Protein AF-E0DEY7-F1 (afdb_monomer)

Foldseek 3Di:
DDDWLLVCLQPQKVVHHDQCPDPPPPVCSLLVRLVRCLVVLIDDDPVNLLLSLLVLLADPCLVPPDPVDPSRVSSSVSSCSSCCRPVHHDSVVSYPPDRDTDDDD

Sequence (105 aa):
MAKDLFHRVADEARPPAVLGRYPGIADYFVEVLLNDLVESGAWLDLELKRPFLALWVNEEDFDNPDLDDPIEILTNSDAHKFAAMDPVVDLESLRGMKVKLVYDD

Radius of gyration: 13.11 Å; Cα contacts (8 Å, |Δi|>4): 125; chains: 1; bounding box: 27×33×30 Å

Solvent-accessible surface area (backbone atoms only — not comparable to full-atom values): 6293 Å² total; per-residue (Å²): 132,86,71,33,67,63,59,45,49,19,66,65,21,46,64,61,52,59,70,50,78,54,84,91,46,79,93,48,30,66,54,53,38,49,46,48,36,47,78,64,65,33,32,44,58,66,86,53,46,51,54,59,52,24,61,52,62,64,41,90,43,60,92,62,57,56,87,88,39,70,65,51,49,49,44,53,54,37,51,54,50,47,28,67,37,64,70,69,48,68,66,78,80,33,59,87,54,84,69,84,84,58,79,88,131

Organism: NCBI:txid553207

Nearest PDB structures (foldseek):
  2khm-assembly1_B  TM=3.665E-01  e=7.169E+00  Araneus diadematus

pLDDT: mean 92.59, std 10.15, range [50.5, 98.81]

Secondary structure (DSSP, 8-state):
-PPPHHHHHHHHSBS---TT-STT-GGGHHHHHHHHHHHTT-B--HHHHHHHHHHHHTSTTTTS--TT-HHHHHHHHHHHHHHHSSSP--SGGGTT---------

Structure (mmCIF, N/CA/C/O backbone):
data_AF-E0DEY7-F1
#
_entry.id   AF-E0DEY7-F1
#
loop_
_atom_site.group_PDB
_atom_site.id
_atom_site.type_symbol
_atom_site.label_atom_id
_atom_site.label_alt_id
_atom_site.label_comp_id
_atom_site.label_asym_id
_atom_site.label_entity_id
_atom_site.label_seq_id
_atom_site.pdbx_PDB_ins_code
_atom_site.Cartn_x
_atom_site.Cartn_y
_atom_site.Cartn_z
_atom_site.occupancy
_atom_site.B_iso_or_equiv
_atom_site.auth_seq_id
_atom_site.auth_comp_id
_atom_site.auth_asym_id
_atom_site.auth_atom_id
_atom_site.pdbx_PDB_model_num
ATOM 1 N N . MET A 1 1 ? -7.057 21.380 4.356 1.00 50.50 1 MET A N 1
ATOM 2 C CA . MET A 1 1 ? -6.557 20.814 3.093 1.00 50.50 1 MET A CA 1
ATOM 3 C C . MET A 1 1 ? -6.622 19.311 3.269 1.00 50.50 1 MET A C 1
ATOM 5 O O . MET A 1 1 ? -6.018 18.818 4.216 1.00 50.50 1 MET A O 1
ATOM 9 N N . ALA A 1 2 ? -7.502 18.627 2.541 1.00 60.09 2 ALA A N 1
ATOM 10 C CA . ALA A 1 2 ? -7.557 17.172 2.619 1.00 60.09 2 ALA A CA 1
ATOM 11 C C . ALA A 1 2 ? -6.337 16.657 1.852 1.00 60.09 2 ALA A C 1
ATOM 13 O O . ALA A 1 2 ? -6.218 16.962 0.675 1.00 60.09 2 ALA A O 1
ATOM 14 N N . LYS A 1 3 ? -5.411 15.975 2.529 1.00 67.62 3 LYS A N 1
ATOM 15 C CA . LYS A 1 3 ? -4.276 15.334 1.858 1.00 67.62 3 LYS A CA 1
ATOM 16 C C . LYS A 1 3 ? -4.803 14.217 0.960 1.00 67.62 3 LYS A C 1
ATOM 18 O O . LYS A 1 3 ? -5.731 13.509 1.365 1.00 67.62 3 LYS A O 1
ATOM 23 N N . ASP A 1 4 ? -4.209 14.064 -0.218 1.00 87.38 4 ASP A N 1
ATOM 24 C CA . ASP A 1 4 ? -4.468 12.906 -1.066 1.00 87.38 4 ASP A CA 1
ATOM 25 C C . ASP A 1 4 ? -4.027 11.599 -0.382 1.00 87.38 4 ASP A C 1
ATOM 27 O O . ASP A 1 4 ? -3.409 11.596 0.691 1.00 87.38 4 ASP A O 1
ATOM 31 N N . LEU A 1 5 ? -4.388 10.467 -0.986 1.00 93.44 5 LEU A N 1
ATOM 32 C CA . LEU A 1 5 ? -4.070 9.147 -0.447 1.00 93.44 5 LEU A CA 1
ATOM 33 C C . LEU A 1 5 ? -2.564 8.976 -0.198 1.00 93.44 5 LEU A C 1
ATOM 35 O O . LEU A 1 5 ? -2.181 8.462 0.849 1.00 93.44 5 LEU A O 1
ATOM 39 N N . PHE A 1 6 ? -1.715 9.416 -1.124 1.00 94.12 6 PHE A N 1
ATOM 40 C CA . PHE A 1 6 ? -0.277 9.160 -1.086 1.00 94.12 6 PHE A CA 1
ATOM 41 C C . PHE A 1 6 ? 0.425 9.960 0.004 1.00 94.12 6 PHE A C 1
ATOM 43 O O . PHE A 1 6 ? 1.244 9.413 0.742 1.00 94.12 6 PHE A O 1
ATOM 50 N N . HIS A 1 7 ? 0.050 11.227 0.171 1.00 94.19 7 HIS A N 1
ATOM 51 C CA . HIS A 1 7 ? 0.534 12.052 1.271 1.00 94.19 7 HIS A CA 1
ATOM 52 C C . HIS A 1 7 ? 0.130 11.458 2.623 1.00 94.19 7 HIS A C 1
ATOM 54 O O . HIS A 1 7 ? 0.954 11.382 3.531 1.00 94.19 7 HIS A O 1
ATOM 60 N N . ARG A 1 8 ? -1.116 10.981 2.758 1.00 95.88 8 ARG A N 1
ATOM 61 C CA . ARG A 1 8 ? -1.562 10.310 3.989 1.00 95.88 8 ARG A CA 1
ATOM 62 C C . ARG A 1 8 ? -0.789 9.024 4.253 1.00 95.88 8 ARG A C 1
ATOM 64 O O . ARG A 1 8 ? -0.347 8.815 5.375 1.00 95.88 8 ARG A O 1
ATOM 71 N N . VAL A 1 9 ? -0.593 8.185 3.237 1.00 97.31 9 VAL A N 1
ATOM 72 C CA . VAL A 1 9 ? 0.189 6.946 3.355 1.00 97.31 9 VAL A CA 1
ATOM 73 C C . VAL A 1 9 ? 1.612 7.245 3.832 1.00 97.31 9 VAL A C 1
ATOM 75 O O . VAL A 1 9 ? 2.067 6.622 4.787 1.00 97.31 9 VAL A O 1
ATOM 78 N N . ALA A 1 10 ? 2.290 8.220 3.223 1.00 97.06 10 ALA A N 1
ATOM 79 C CA . ALA A 1 10 ? 3.653 8.590 3.595 1.00 97.06 10 ALA A CA 1
ATOM 80 C C . ALA A 1 10 ? 3.747 9.141 5.030 1.00 97.06 10 ALA A C 1
ATOM 82 O O . ALA A 1 10 ? 4.617 8.723 5.796 1.00 97.06 10 ALA A O 1
ATOM 83 N N . ASP A 1 11 ? 2.832 10.037 5.409 1.00 97.12 11 ASP A N 1
ATOM 84 C CA . ASP A 1 11 ? 2.864 10.722 6.705 1.00 97.12 11 ASP A CA 1
ATOM 85 C C . ASP A 1 11 ? 2.386 9.853 7.878 1.00 97.12 11 ASP A C 1
ATOM 87 O O . ASP A 1 11 ? 2.868 10.007 9.002 1.00 97.12 11 ASP A O 1
ATOM 91 N N . GLU A 1 12 ? 1.396 8.985 7.649 1.00 97.75 12 GLU A N 1
ATOM 92 C CA . GLU A 1 12 ? 0.747 8.195 8.703 1.00 97.75 12 GLU A CA 1
ATOM 93 C C . GLU A 1 12 ? 1.402 6.819 8.915 1.00 97.75 12 GLU A C 1
ATOM 95 O O . GLU A 1 12 ? 1.167 6.183 9.950 1.00 97.75 12 GLU A O 1
ATOM 100 N N . ALA A 1 13 ? 2.254 6.377 7.982 1.00 98.19 13 ALA A N 1
ATOM 101 C CA . ALA A 1 13 ? 3.087 5.191 8.142 1.00 98.19 13 ALA A CA 1
ATOM 102 C C . ALA A 1 13 ? 4.024 5.299 9.356 1.00 98.19 13 ALA A C 1
ATOM 104 O O . ALA A 1 13 ? 4.420 6.383 9.798 1.00 98.19 13 ALA A O 1
ATOM 105 N N . ARG A 1 14 ? 4.380 4.149 9.934 1.00 97.94 14 ARG A N 1
ATOM 106 C CA . ARG A 1 14 ? 5.262 4.066 11.106 1.00 97.94 14 ARG A CA 1
ATOM 107 C C . ARG A 1 14 ? 6.363 3.023 10.883 1.00 97.94 14 ARG A C 1
ATOM 109 O O . ARG A 1 14 ? 6.066 1.840 11.034 1.00 97.94 14 ARG A O 1
ATOM 116 N N . PRO A 1 15 ? 7.616 3.438 10.607 1.00 97.75 15 PRO A N 1
ATOM 117 C CA . PRO A 1 15 ? 8.069 4.832 10.492 1.00 97.75 15 PRO A CA 1
ATOM 118 C C . PRO A 1 15 ? 7.472 5.563 9.268 1.00 97.75 15 PRO A C 1
ATOM 120 O O . PRO A 1 15 ? 7.074 4.896 8.314 1.00 97.75 15 PRO A O 1
ATOM 123 N N . PRO A 1 16 ? 7.407 6.911 9.284 1.00 97.12 16 PRO A N 1
ATOM 124 C CA . PRO A 1 16 ? 6.959 7.684 8.126 1.00 97.12 16 PRO A CA 1
ATOM 125 C C . PRO A 1 16 ? 7.892 7.508 6.926 1.00 97.12 16 PRO A C 1
ATOM 127 O O . PRO A 1 16 ? 9.109 7.376 7.095 1.00 97.12 16 PRO A O 1
ATOM 130 N N . ALA A 1 17 ? 7.324 7.571 5.726 1.00 96.38 17 ALA A N 1
ATOM 131 C CA . ALA A 1 17 ? 8.048 7.517 4.459 1.00 96.38 17 ALA A CA 1
ATOM 132 C C . ALA A 1 17 ? 8.074 8.896 3.776 1.00 96.38 17 ALA A C 1
ATOM 134 O O . ALA A 1 17 ? 7.394 9.832 4.194 1.00 96.38 17 ALA A O 1
ATOM 135 N N . VAL A 1 18 ? 8.877 9.037 2.718 1.00 93.75 18 VAL A N 1
ATOM 136 C CA . VAL A 1 18 ? 8.990 10.290 1.957 1.00 93.75 18 VAL A CA 1
ATOM 137 C C . VAL A 1 18 ? 8.362 10.105 0.583 1.00 93.75 18 VAL A C 1
ATOM 139 O O . VAL A 1 18 ? 8.929 9.438 -0.283 1.00 93.75 18 VAL A O 1
ATOM 142 N N . LEU A 1 19 ? 7.211 10.740 0.363 1.00 92.94 19 LEU A N 1
ATOM 143 C CA . LEU A 1 19 ? 6.604 10.812 -0.962 1.00 92.94 19 LEU A CA 1
ATOM 144 C C . LEU A 1 19 ? 7.523 11.588 -1.918 1.00 92.94 19 LEU A C 1
ATOM 146 O O . LEU A 1 19 ? 7.972 12.687 -1.594 1.00 92.94 19 LEU A O 1
ATOM 150 N N . GLY A 1 20 ? 7.809 11.021 -3.092 1.00 89.88 20 GLY A N 1
ATOM 151 C CA . GLY A 1 20 ? 8.656 11.680 -4.090 1.00 89.88 20 GLY A CA 1
ATOM 152 C C . GLY A 1 20 ? 10.122 11.827 -3.664 1.00 89.88 20 GLY A C 1
ATOM 153 O O . GLY A 1 20 ? 10.774 12.800 -4.042 1.00 89.88 20 GLY A O 1
ATOM 154 N N . ARG A 1 21 ? 10.656 10.869 -2.885 1.00 88.62 21 ARG A N 1
ATOM 155 C CA . ARG A 1 21 ? 12.052 10.861 -2.397 1.00 88.62 21 ARG A CA 1
ATOM 156 C C . ARG A 1 21 ? 13.094 11.159 -3.484 1.00 88.62 21 ARG A C 1
ATOM 158 O O . ARG A 1 21 ? 14.124 11.764 -3.186 1.00 88.62 21 ARG A O 1
ATOM 165 N N . TYR A 1 22 ? 12.842 10.738 -4.723 1.00 86.56 22 TYR A N 1
ATOM 166 C CA . TYR A 1 22 ? 13.710 10.998 -5.869 1.00 86.56 22 TYR A CA 1
ATOM 167 C C . TYR A 1 22 ? 13.127 12.096 -6.773 1.00 86.56 22 TYR A C 1
ATOM 169 O O . TYR A 1 22 ? 12.215 11.825 -7.558 1.00 86.56 22 TYR A O 1
ATOM 177 N N . PRO A 1 23 ? 13.646 13.337 -6.706 1.00 79.00 23 PRO A N 1
ATOM 178 C CA . PRO A 1 23 ? 13.166 14.418 -7.558 1.00 79.00 23 PRO A CA 1
ATOM 179 C C . PRO A 1 23 ? 13.453 14.115 -9.037 1.00 79.00 23 PRO A C 1
ATOM 181 O O . PRO A 1 23 ? 14.561 13.717 -9.391 1.00 79.00 23 PRO A O 1
ATOM 184 N N . GLY A 1 24 ? 12.455 14.328 -9.901 1.00 78.56 24 GLY A N 1
ATOM 185 C CA . GLY A 1 24 ? 12.544 14.069 -11.345 1.00 78.56 24 GLY A CA 1
ATOM 186 C C . GLY A 1 24 ? 12.062 12.684 -11.793 1.00 78.56 24 GLY A C 1
ATOM 187 O O . GLY A 1 24 ? 12.066 12.425 -12.992 1.00 78.56 24 GLY A O 1
ATOM 188 N N . ILE A 1 25 ? 11.616 11.827 -10.866 1.00 81.19 25 ILE A N 1
ATOM 189 C CA . ILE A 1 25 ? 11.018 10.512 -11.156 1.00 81.19 25 ILE A CA 1
ATOM 190 C C . ILE A 1 25 ? 9.533 10.545 -10.767 1.00 81.19 25 ILE A C 1
ATOM 192 O O . ILE A 1 25 ? 9.105 9.930 -9.794 1.00 81.19 25 ILE A O 1
ATOM 196 N N . ALA A 1 26 ? 8.755 11.348 -11.496 1.00 78.94 26 ALA A N 1
ATOM 197 C CA . ALA A 1 26 ? 7.329 11.535 -11.221 1.00 78.94 26 ALA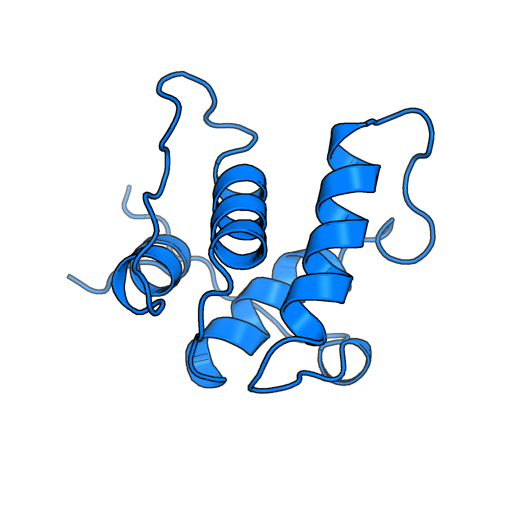 A CA 1
ATOM 198 C C . ALA A 1 26 ? 6.473 10.331 -11.644 1.00 78.94 26 ALA A C 1
ATOM 200 O O . ALA A 1 26 ? 5.384 10.156 -11.120 1.00 78.94 26 ALA A O 1
ATOM 201 N N . ASP A 1 27 ? 6.962 9.488 -12.548 1.00 85.38 27 ASP A N 1
ATOM 202 C CA . ASP A 1 27 ? 6.167 8.359 -13.038 1.00 85.38 27 ASP A CA 1
ATOM 203 C C . ASP A 1 27 ? 6.200 7.153 -12.083 1.00 85.38 27 ASP A C 1
ATOM 205 O O . ASP A 1 27 ? 5.340 6.293 -12.192 1.00 85.38 27 ASP A O 1
ATOM 209 N N . TYR A 1 28 ? 7.145 7.114 -11.125 1.00 87.50 28 TYR A N 1
ATOM 210 C CA . TYR A 1 28 ? 7.353 5.963 -10.226 1.00 87.50 28 TYR A CA 1
ATOM 211 C C . TYR A 1 28 ? 7.309 6.306 -8.727 1.00 87.50 28 TYR A C 1
ATOM 213 O O . TYR A 1 28 ? 7.865 5.594 -7.884 1.00 87.50 28 TYR A O 1
ATOM 221 N N . PHE A 1 29 ? 6.745 7.459 -8.349 1.00 91.56 29 PHE A N 1
ATOM 222 C CA . PHE A 1 29 ? 6.799 7.886 -6.945 1.00 91.56 29 PHE A CA 1
ATOM 223 C C . PHE A 1 29 ? 5.967 6.984 -6.019 1.00 91.56 29 PHE A C 1
ATOM 225 O O . PHE A 1 29 ? 6.256 6.937 -4.821 1.00 91.56 29 PHE A O 1
ATOM 232 N N . VAL A 1 30 ? 4.945 6.298 -6.543 1.00 94.31 30 VAL A N 1
ATOM 233 C CA . VAL A 1 30 ? 4.058 5.421 -5.762 1.00 94.31 30 VAL A CA 1
ATOM 234 C C . VAL A 1 30 ? 4.756 4.090 -5.475 1.00 94.31 30 VAL A C 1
ATOM 236 O O . VAL A 1 30 ? 4.720 3.603 -4.348 1.00 94.31 30 VAL A O 1
ATOM 239 N N . GLU A 1 31 ? 5.461 3.552 -6.463 1.00 95.12 31 GLU A N 1
ATOM 240 C CA . GLU A 1 31 ? 6.277 2.339 -6.407 1.00 95.12 31 GLU A CA 1
ATOM 241 C C . GLU A 1 31 ? 7.442 2.539 -5.436 1.00 95.12 31 GLU A C 1
ATOM 243 O O . GLU A 1 31 ? 7.684 1.713 -4.558 1.00 95.12 31 GLU A O 1
ATOM 248 N N . VAL A 1 32 ? 8.116 3.693 -5.517 1.00 95.38 32 VAL A N 1
ATOM 249 C CA . VAL A 1 32 ? 9.168 4.068 -4.559 1.00 95.38 32 VAL A CA 1
ATOM 250 C C . VAL A 1 32 ? 8.606 4.184 -3.141 1.00 95.38 32 VAL A C 1
ATOM 252 O O . VAL A 1 32 ? 9.245 3.721 -2.196 1.00 95.38 32 VAL A O 1
ATOM 255 N N . LEU A 1 33 ? 7.418 4.776 -2.976 1.00 96.81 33 LEU A N 1
ATOM 256 C CA . LEU A 1 33 ? 6.757 4.854 -1.673 1.00 96.81 33 LEU A CA 1
ATOM 257 C C . LEU A 1 33 ? 6.451 3.455 -1.121 1.00 96.81 33 LEU A C 1
ATOM 259 O O . LEU A 1 33 ? 6.750 3.192 0.040 1.00 96.81 33 LEU A O 1
ATOM 263 N N . LEU A 1 34 ? 5.890 2.556 -1.933 1.00 98.19 34 LEU A N 1
ATOM 264 C CA . LEU A 1 34 ? 5.606 1.176 -1.535 1.00 98.19 34 LEU A CA 1
ATOM 265 C C . LEU A 1 34 ? 6.880 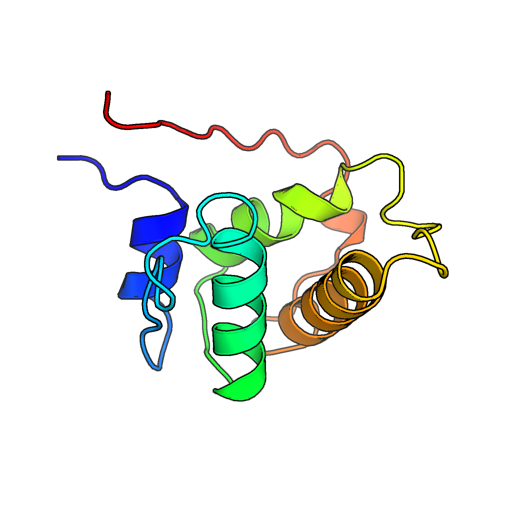0.437 -1.106 1.00 98.19 34 LEU A C 1
ATOM 267 O O . LEU A 1 34 ? 6.905 -0.143 -0.019 1.00 98.19 34 LEU A O 1
ATOM 271 N N . ASN A 1 35 ? 7.940 0.512 -1.912 1.00 97.62 35 ASN A N 1
ATOM 272 C CA . ASN A 1 35 ? 9.233 -0.084 -1.584 1.00 97.62 35 ASN A CA 1
ATOM 273 C C . ASN A 1 35 ? 9.767 0.455 -0.245 1.00 97.62 35 ASN A C 1
ATOM 275 O O . ASN A 1 35 ? 10.213 -0.312 0.603 1.00 97.62 35 ASN A O 1
ATOM 279 N N . ASP A 1 36 ? 9.683 1.766 -0.004 1.00 97.56 36 ASP A N 1
ATOM 280 C CA . ASP A 1 36 ? 10.139 2.369 1.254 1.00 97.56 36 ASP A CA 1
ATOM 281 C C . ASP A 1 36 ? 9.345 1.878 2.473 1.00 97.56 36 ASP A C 1
ATOM 283 O O . ASP A 1 36 ? 9.922 1.664 3.546 1.00 97.56 36 ASP A O 1
ATOM 287 N N . LEU A 1 37 ? 8.037 1.658 2.323 1.00 98.50 37 LEU A N 1
ATOM 288 C CA . LEU A 1 37 ? 7.203 1.076 3.377 1.00 98.50 37 LEU A CA 1
ATOM 289 C C . LEU A 1 37 ? 7.605 -0.373 3.677 1.00 98.50 37 LEU A C 1
ATOM 291 O O . LEU A 1 37 ? 7.678 -0.754 4.845 1.00 98.50 37 LEU A O 1
ATOM 295 N N . VAL A 1 38 ? 7.904 -1.167 2.647 1.00 98.62 38 VAL A N 1
ATOM 296 C CA . VAL A 1 38 ? 8.363 -2.555 2.798 1.00 98.62 38 VAL A CA 1
ATOM 297 C C . VAL A 1 38 ? 9.739 -2.612 3.460 1.00 98.62 38 VAL A C 1
ATOM 299 O O . VAL A 1 38 ? 9.896 -3.271 4.488 1.00 98.62 38 VAL A O 1
ATOM 302 N N . GLU A 1 39 ? 10.720 -1.890 2.921 1.00 98.19 39 GLU A N 1
ATOM 303 C CA . GLU A 1 39 ? 12.112 -1.913 3.392 1.00 98.19 39 GLU A CA 1
ATOM 304 C C . GLU A 1 39 ? 12.254 -1.401 4.831 1.00 98.19 39 GLU A C 1
ATOM 306 O O . GLU A 1 39 ? 13.084 -1.886 5.601 1.00 98.19 39 GLU A O 1
ATOM 311 N N . SER A 1 40 ? 11.421 -0.438 5.230 1.00 97.69 40 SER A N 1
ATOM 312 C CA . SER A 1 40 ? 11.417 0.085 6.600 1.00 97.69 40 SER A CA 1
ATOM 313 C C . SER A 1 40 ? 10.609 -0.757 7.589 1.00 97.69 40 SER A C 1
ATOM 315 O O . SER A 1 40 ? 10.639 -0.476 8.791 1.00 97.69 40 SER A O 1
ATOM 317 N N . GLY A 1 41 ? 9.888 -1.780 7.120 1.00 98.12 41 GLY A N 1
ATOM 318 C CA . GLY A 1 41 ? 8.977 -2.546 7.962 1.00 98.12 41 GLY A CA 1
ATOM 319 C C . GLY A 1 41 ? 7.798 -1.707 8.469 1.00 98.12 41 GLY A C 1
ATOM 320 O O . GLY A 1 41 ? 7.335 -1.924 9.590 1.00 98.12 41 GLY A O 1
ATOM 321 N N . ALA A 1 42 ? 7.347 -0.719 7.688 1.00 98.31 42 ALA A N 1
ATOM 322 C CA . ALA A 1 42 ? 6.360 0.251 8.127 1.00 98.31 42 ALA A CA 1
ATOM 323 C C . ALA A 1 42 ? 4.998 -0.378 8.435 1.00 98.31 42 ALA A C 1
ATOM 325 O O . ALA A 1 42 ? 4.417 -1.123 7.646 1.00 98.31 42 ALA A O 1
ATOM 326 N N . TRP A 1 43 ? 4.446 0.002 9.582 1.00 98.62 43 TRP A N 1
ATOM 327 C CA . TRP A 1 43 ? 3.057 -0.250 9.929 1.00 98.62 43 TRP A CA 1
ATOM 328 C C . TRP A 1 43 ? 2.167 0.860 9.360 1.00 98.62 43 TRP A C 1
ATOM 330 O O . TRP A 1 43 ? 2.503 2.042 9.468 1.00 98.62 43 TRP A O 1
ATOM 340 N N . LEU A 1 44 ? 1.009 0.492 8.807 1.00 98.56 44 LEU A N 1
ATOM 341 C CA . LEU A 1 44 ? 0.012 1.428 8.286 1.00 98.56 44 LEU A CA 1
ATOM 342 C C . LEU A 1 44 ? -1.398 0.933 8.616 1.00 98.56 44 LEU A C 1
ATOM 344 O O . LEU A 1 44 ? -1.693 -0.254 8.459 1.00 98.56 44 LEU A O 1
ATOM 348 N N . ASP A 1 45 ? -2.271 1.842 9.047 1.00 98.38 45 ASP A N 1
ATOM 349 C CA . ASP A 1 45 ? -3.653 1.501 9.383 1.00 98.38 45 ASP A CA 1
ATOM 350 C C . ASP A 1 45 ? -4.408 0.933 8.168 1.00 98.38 45 ASP A C 1
ATOM 352 O O . ASP A 1 45 ? -4.180 1.338 7.025 1.00 98.38 45 ASP A O 1
ATOM 356 N N . LEU A 1 46 ? -5.337 0.004 8.414 1.00 98.12 46 LEU A N 1
ATOM 357 C CA . LEU A 1 46 ? -6.142 -0.629 7.369 1.00 98.12 46 LEU A CA 1
ATOM 358 C C . LEU A 1 46 ? -6.952 0.375 6.539 1.00 98.12 46 LEU A C 1
ATOM 360 O O . LEU A 1 46 ? -7.182 0.097 5.360 1.00 98.12 46 LEU A O 1
ATOM 364 N N . GLU A 1 47 ? -7.360 1.513 7.116 1.00 96.50 47 GLU A N 1
ATOM 365 C CA . GLU A 1 47 ? -8.050 2.594 6.395 1.00 96.50 47 GLU A CA 1
ATOM 366 C C . GLU A 1 47 ? -7.240 3.068 5.183 1.00 96.50 47 GLU A C 1
ATOM 368 O O . GLU A 1 47 ? -7.817 3.339 4.134 1.00 96.50 47 GLU A O 1
ATOM 373 N N . LEU A 1 48 ? -5.913 3.128 5.311 1.00 97.56 48 LEU A N 1
ATOM 374 C CA . LEU A 1 48 ? -5.004 3.598 4.265 1.00 97.56 48 LEU A CA 1
ATOM 375 C C . LEU A 1 48 ? -4.363 2.450 3.493 1.00 97.56 48 LEU A C 1
ATOM 377 O O . LEU A 1 48 ? -4.234 2.514 2.273 1.00 97.56 48 LEU A O 1
ATOM 381 N N . LYS A 1 49 ? -4.008 1.368 4.187 1.00 98.50 49 LYS A N 1
ATOM 382 C CA . LYS A 1 49 ? -3.321 0.223 3.593 1.00 98.50 49 LYS A CA 1
ATOM 383 C C . LYS A 1 49 ? -4.162 -0.479 2.530 1.00 98.50 49 LYS A C 1
ATOM 385 O O . LYS A 1 49 ? -3.639 -0.837 1.480 1.00 98.50 49 LYS A O 1
ATOM 390 N N . ARG A 1 50 ? -5.467 -0.647 2.775 1.00 98.38 50 ARG A N 1
ATOM 391 C CA . ARG A 1 50 ? -6.388 -1.279 1.817 1.00 98.38 50 ARG A CA 1
ATOM 392 C C . ARG A 1 50 ? -6.520 -0.485 0.510 1.00 98.38 50 ARG A C 1
ATOM 394 O O . ARG A 1 50 ? -6.250 -1.076 -0.530 1.00 98.38 50 ARG A O 1
ATOM 401 N N . PRO A 1 51 ? -6.904 0.809 0.513 1.00 97.44 51 PRO A N 1
ATOM 402 C CA . PRO A 1 51 ? -7.000 1.568 -0.730 1.00 97.44 51 PRO A CA 1
ATOM 403 C C . PRO A 1 51 ? -5.644 1.772 -1.410 1.00 97.44 51 PRO A C 1
ATOM 405 O O . PRO A 1 51 ? -5.617 1.865 -2.628 1.00 97.44 51 PRO A O 1
ATOM 408 N N . PHE A 1 52 ? -4.534 1.805 -0.666 1.00 97.69 52 PHE A N 1
ATOM 409 C CA . PHE A 1 52 ? -3.200 1.874 -1.261 1.00 97.69 52 PHE A CA 1
ATOM 410 C C . PHE A 1 52 ? -2.850 0.595 -2.037 1.00 97.69 52 PHE A C 1
ATOM 412 O O . PHE A 1 52 ? -2.517 0.672 -3.211 1.00 97.69 52 PHE A O 1
ATOM 419 N N . LEU A 1 53 ? -3.019 -0.590 -1.436 1.00 98.38 53 LEU A N 1
ATOM 420 C CA . LEU A 1 53 ? -2.793 -1.873 -2.123 1.00 98.38 53 LEU A CA 1
ATOM 421 C C . LEU A 1 53 ? -3.772 -2.114 -3.283 1.00 98.38 53 LEU A C 1
ATOM 423 O O . LEU A 1 53 ? -3.416 -2.740 -4.278 1.00 98.38 53 LEU A O 1
ATOM 427 N N . ALA A 1 54 ? -5.002 -1.607 -3.171 1.00 97.88 54 ALA A N 1
ATOM 428 C CA . ALA A 1 54 ? -6.023 -1.748 -4.204 1.00 97.88 54 ALA A CA 1
ATOM 429 C C . ALA A 1 54 ? -5.678 -1.037 -5.524 1.00 97.88 54 ALA A C 1
ATOM 431 O O . ALA A 1 54 ? -6.351 -1.312 -6.517 1.00 97.88 54 ALA A O 1
ATOM 432 N N . LEU A 1 55 ? -4.671 -0.153 -5.538 1.00 95.56 55 LEU A N 1
ATOM 433 C CA . LEU A 1 55 ? -4.163 0.463 -6.764 1.00 95.56 55 LEU A CA 1
ATOM 434 C C . LEU A 1 55 ? -3.665 -0.608 -7.732 1.00 95.56 55 LEU A C 1
ATOM 436 O O . LEU A 1 55 ? -4.174 -0.674 -8.841 1.00 95.56 55 LEU A O 1
ATOM 440 N N . TRP A 1 56 ? -2.799 -1.505 -7.259 1.00 95.50 56 TRP A N 1
ATOM 441 C CA . TRP A 1 56 ? -2.214 -2.564 -8.083 1.00 95.50 56 TRP A CA 1
ATOM 442 C C . TRP A 1 56 ? -3.116 -3.786 -8.220 1.00 95.50 56 TRP A C 1
ATOM 444 O O . TRP A 1 56 ? -3.240 -4.324 -9.306 1.00 95.50 56 TRP A O 1
ATOM 454 N N . VAL A 1 57 ? -3.824 -4.209 -7.162 1.00 96.81 57 VAL A N 1
ATOM 455 C CA . VAL A 1 57 ? -4.689 -5.416 -7.219 1.00 96.81 57 VAL A CA 1
ATOM 456 C C . VAL A 1 57 ? -5.742 -5.357 -8.337 1.00 96.81 57 VAL A C 1
ATOM 458 O O . VAL A 1 57 ? -6.254 -6.387 -8.780 1.00 96.81 57 VAL A O 1
ATOM 461 N N . ASN A 1 58 ? -6.115 -4.151 -8.762 1.00 95.25 58 ASN A N 1
ATOM 462 C CA . ASN A 1 58 ? -7.117 -3.935 -9.799 1.00 95.25 58 ASN A CA 1
ATOM 463 C C . ASN A 1 58 ? -6.521 -3.586 -11.172 1.00 95.25 58 ASN A C 1
ATOM 465 O O . ASN A 1 58 ? -7.289 -3.288 -12.086 1.00 95.25 58 ASN A O 1
ATOM 469 N N . GLU A 1 59 ? -5.198 -3.627 -11.323 1.00 93.38 59 GLU A N 1
ATOM 470 C CA . GLU A 1 59 ? -4.533 -3.561 -12.625 1.00 93.38 59 GLU A CA 1
ATOM 471 C C . GLU A 1 59 ? -4.638 -4.909 -13.347 1.00 93.38 59 GLU A C 1
ATOM 473 O O . GLU A 1 59 ? -4.732 -5.964 -12.717 1.00 93.38 59 GLU A O 1
ATOM 478 N N . GLU A 1 60 ? -4.672 -4.866 -14.682 1.00 91.69 60 GLU A N 1
ATOM 479 C CA . GLU A 1 60 ? -4.850 -6.055 -15.529 1.00 91.69 60 GLU A CA 1
ATO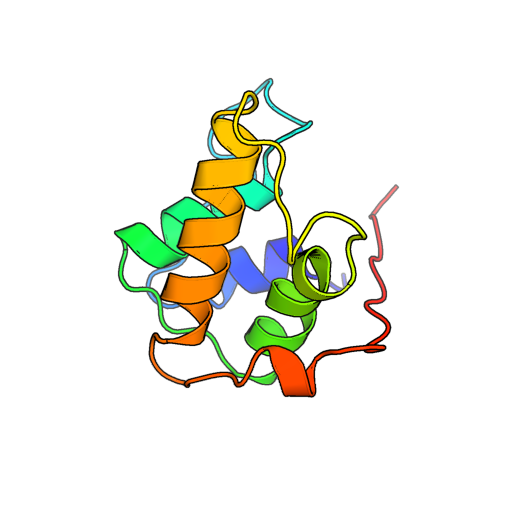M 480 C C . GLU A 1 60 ? -3.710 -7.064 -15.337 1.00 91.69 60 GLU A C 1
ATOM 482 O O . GLU A 1 60 ? -3.959 -8.267 -15.246 1.00 91.69 60 GLU A O 1
ATOM 487 N N . ASP A 1 61 ? -2.489 -6.559 -15.173 1.00 93.12 61 ASP A N 1
ATOM 488 C CA . ASP A 1 61 ? -1.269 -7.365 -15.139 1.00 93.12 61 ASP A CA 1
ATOM 489 C C . ASP A 1 61 ? -0.872 -7.808 -13.718 1.00 93.12 61 ASP A C 1
ATOM 491 O O . ASP A 1 61 ? 0.104 -8.527 -13.529 1.00 93.12 61 ASP A O 1
ATOM 495 N N . PHE A 1 62 ? -1.664 -7.488 -12.685 1.00 95.50 62 PHE A N 1
ATOM 496 C CA . PHE A 1 62 ? -1.315 -7.823 -11.296 1.00 95.50 62 PHE A CA 1
ATOM 497 C C . PHE A 1 62 ? -1.091 -9.325 -11.056 1.00 95.50 62 PHE A C 1
ATOM 499 O O . PHE A 1 62 ? -0.195 -9.720 -10.309 1.00 95.50 62 PHE A O 1
ATOM 506 N N . ASP A 1 63 ? -1.905 -10.173 -11.686 1.00 95.12 63 ASP A N 1
ATOM 507 C CA . ASP A 1 63 ? -1.805 -11.632 -11.550 1.00 95.12 63 ASP A CA 1
ATOM 508 C C . ASP A 1 63 ? -0.788 -12.261 -12.506 1.00 95.12 63 ASP A C 1
ATOM 510 O O . ASP A 1 63 ? -0.397 -13.418 -12.330 1.00 95.12 63 ASP A O 1
ATOM 514 N N . ASN A 1 64 ? -0.379 -11.520 -13.532 1.00 95.50 64 ASN A N 1
ATOM 515 C CA . ASN A 1 64 ? 0.539 -11.979 -14.560 1.00 95.50 64 ASN A CA 1
ATOM 516 C C . ASN A 1 64 ? 1.426 -10.810 -15.013 1.00 95.50 64 ASN A C 1
ATOM 518 O O . ASN A 1 64 ? 1.225 -10.312 -16.123 1.00 95.50 64 ASN A O 1
ATOM 522 N N . PRO A 1 65 ? 2.374 -10.379 -14.160 1.00 94.38 65 PRO A N 1
ATOM 523 C CA . PRO A 1 65 ? 3.152 -9.183 -14.431 1.00 94.38 65 PRO A CA 1
ATOM 524 C C . PRO A 1 65 ? 4.100 -9.374 -15.617 1.00 94.38 65 PRO A C 1
ATOM 526 O O . PRO A 1 65 ? 4.562 -10.498 -15.865 1.00 94.38 65 PRO A O 1
ATOM 529 N N . ASP A 1 66 ? 4.439 -8.289 -16.315 1.00 94.75 66 ASP A N 1
ATOM 530 C CA . ASP A 1 66 ? 5.488 -8.296 -17.335 1.00 94.75 66 ASP A CA 1
ATOM 531 C C . ASP A 1 66 ? 6.844 -8.633 -16.697 1.00 94.75 66 ASP A C 1
ATOM 533 O O . ASP A 1 66 ? 7.430 -7.877 -15.919 1.00 94.75 66 ASP A O 1
ATOM 537 N N . LEU A 1 67 ? 7.360 -9.816 -17.031 1.00 95.12 67 LEU A N 1
ATOM 538 C CA . LEU A 1 67 ? 8.624 -10.320 -16.500 1.00 95.12 67 LEU A CA 1
ATOM 539 C C . LEU A 1 67 ? 9.851 -9.696 -17.182 1.00 95.12 67 LEU A C 1
ATOM 541 O O . LEU A 1 67 ? 10.975 -9.937 -16.731 1.00 95.12 67 LEU A O 1
ATOM 545 N N . ASP A 1 68 ? 9.652 -8.923 -18.250 1.00 96.81 68 ASP A N 1
ATOM 546 C CA . ASP A 1 68 ? 10.701 -8.135 -18.891 1.00 96.81 68 ASP A CA 1
ATOM 547 C C . ASP A 1 68 ? 10.793 -6.706 -18.311 1.00 96.81 68 ASP A C 1
ATOM 549 O O . ASP A 1 68 ? 11.791 -6.025 -18.573 1.00 96.81 68 ASP A O 1
ATOM 553 N N . ASP A 1 69 ? 9.832 -6.271 -17.477 1.00 95.12 69 ASP A N 1
ATOM 554 C CA . ASP A 1 69 ? 9.868 -4.996 -16.746 1.00 95.12 69 ASP A CA 1
ATOM 555 C C . ASP A 1 69 ? 10.314 -5.193 -15.276 1.00 95.12 69 ASP A C 1
ATOM 557 O O . ASP A 1 69 ? 9.556 -5.664 -14.421 1.00 95.12 69 ASP A O 1
ATOM 561 N N . PRO A 1 70 ? 11.549 -4.791 -14.913 1.00 93.25 70 PRO A N 1
ATOM 562 C CA . PRO A 1 70 ? 12.033 -4.923 -13.543 1.00 93.25 70 PRO A CA 1
ATOM 563 C C . PRO A 1 70 ? 11.224 -4.126 -12.513 1.00 93.25 70 PRO A C 1
ATOM 565 O O . PRO A 1 70 ? 11.185 -4.526 -11.349 1.00 93.25 70 PRO A O 1
ATOM 568 N N . ILE A 1 71 ? 10.624 -2.994 -12.895 1.00 92.00 71 ILE A N 1
ATOM 569 C CA . ILE A 1 71 ? 9.837 -2.160 -11.979 1.00 92.00 71 ILE A CA 1
ATOM 570 C C . ILE A 1 71 ? 8.520 -2.848 -11.647 1.00 92.00 71 ILE A C 1
ATOM 572 O O . ILE A 1 71 ? 8.131 -2.872 -10.477 1.00 92.00 71 ILE A O 1
ATOM 576 N N . GLU A 1 72 ? 7.874 -3.462 -12.633 1.00 94.25 72 GLU A N 1
ATOM 577 C CA . GLU A 1 72 ? 6.627 -4.195 -12.431 1.00 94.25 72 GLU A CA 1
ATOM 578 C C . GLU A 1 72 ? 6.831 -5.406 -11.511 1.00 94.25 72 GLU A C 1
ATOM 580 O O . GLU A 1 72 ? 6.107 -5.580 -10.527 1.00 94.25 72 GLU A O 1
ATOM 585 N N . ILE A 1 73 ? 7.898 -6.180 -11.738 1.00 95.88 73 ILE A N 1
ATOM 586 C CA . ILE A 1 73 ? 8.262 -7.327 -10.889 1.00 95.88 73 ILE A CA 1
ATOM 587 C C . ILE A 1 73 ? 8.502 -6.894 -9.438 1.00 95.88 73 ILE A C 1
ATOM 589 O O . ILE A 1 73 ? 8.030 -7.545 -8.499 1.00 95.88 73 ILE A O 1
ATOM 593 N N . LEU A 1 74 ? 9.260 -5.810 -9.239 1.00 95.75 74 LEU A N 1
ATOM 594 C CA . LEU A 1 74 ? 9.567 -5.294 -7.905 1.00 95.75 74 LEU A CA 1
ATOM 595 C C . LEU A 1 74 ? 8.303 -4.798 -7.203 1.00 95.75 74 LEU A C 1
ATOM 597 O O . LEU A 1 74 ? 8.045 -5.192 -6.067 1.00 95.75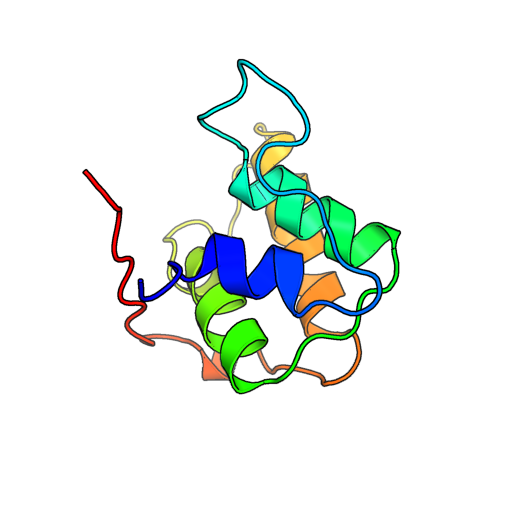 74 LEU A O 1
ATOM 601 N N . THR A 1 75 ? 7.484 -4.017 -7.902 1.00 96.38 75 THR A N 1
ATOM 602 C CA . THR A 1 75 ? 6.226 -3.468 -7.384 1.00 96.38 75 THR A CA 1
ATOM 603 C C . THR A 1 75 ? 5.247 -4.573 -7.000 1.00 96.38 75 THR A C 1
ATOM 605 O O . THR A 1 75 ? 4.690 -4.549 -5.902 1.00 96.38 75 THR A O 1
ATOM 608 N N . ASN A 1 76 ? 5.087 -5.594 -7.846 1.00 97.81 76 ASN A N 1
ATOM 609 C CA . ASN A 1 76 ? 4.229 -6.741 -7.558 1.00 97.81 76 ASN A CA 1
ATOM 610 C C . ASN A 1 76 ? 4.695 -7.498 -6.303 1.00 97.81 76 ASN A C 1
ATOM 612 O O . ASN A 1 76 ? 3.902 -7.785 -5.399 1.00 97.81 76 ASN A O 1
ATOM 616 N N . SER A 1 77 ? 5.998 -7.776 -6.216 1.00 98.12 77 SER A N 1
ATOM 617 C CA . SER A 1 77 ? 6.626 -8.419 -5.059 1.00 98.12 77 SER A CA 1
ATOM 618 C C . SER A 1 77 ? 6.424 -7.601 -3.778 1.00 98.12 77 SER A C 1
ATOM 620 O O . SER A 1 77 ? 6.044 -8.149 -2.739 1.00 98.12 77 SER A O 1
ATOM 622 N N . ASP A 1 78 ? 6.613 -6.285 -3.838 1.00 98.56 78 ASP A N 1
ATOM 623 C CA . ASP A 1 78 ? 6.456 -5.408 -2.682 1.00 98.56 78 ASP A CA 1
ATOM 624 C C . ASP A 1 78 ? 4.993 -5.233 -2.267 1.00 98.56 78 ASP A C 1
ATOM 626 O O . ASP A 1 78 ? 4.713 -5.190 -1.069 1.00 98.56 78 ASP A O 1
ATOM 630 N N . ALA A 1 79 ? 4.040 -5.254 -3.202 1.00 98.50 79 ALA A N 1
ATOM 631 C CA . ALA A 1 79 ? 2.614 -5.249 -2.879 1.00 98.50 79 ALA A CA 1
ATOM 632 C C . ALA A 1 79 ? 2.234 -6.498 -2.066 1.00 98.50 79 ALA A C 1
ATOM 634 O O . ALA A 1 79 ? 1.570 -6.393 -1.029 1.00 98.50 79 ALA A O 1
ATOM 635 N N . HIS A 1 80 ? 2.729 -7.673 -2.471 1.00 98.62 80 HIS A N 1
ATOM 636 C CA . HIS A 1 80 ? 2.532 -8.924 -1.735 1.00 98.62 80 HIS A CA 1
ATOM 637 C C . HIS A 1 80 ? 3.203 -8.904 -0.355 1.00 98.62 80 HIS A C 1
ATOM 639 O O . HIS A 1 80 ? 2.581 -9.286 0.641 1.00 98.62 80 HIS A O 1
ATOM 645 N N . LYS A 1 81 ? 4.452 -8.428 -0.259 1.00 98.81 81 LYS A N 1
ATOM 646 C CA . LYS A 1 81 ? 5.148 -8.298 1.032 1.00 98.81 81 LYS A CA 1
ATOM 647 C C . LYS A 1 81 ? 4.423 -7.332 1.960 1.00 98.81 81 LYS A C 1
ATOM 649 O O . LYS A 1 81 ? 4.179 -7.672 3.116 1.00 98.81 81 LYS A O 1
ATOM 654 N N . PHE A 1 82 ? 4.049 -6.152 1.468 1.00 98.81 82 PHE A N 1
ATOM 655 C CA . PHE A 1 82 ? 3.380 -5.145 2.278 1.00 98.81 82 PHE A CA 1
ATOM 656 C C . PHE A 1 82 ? 2.026 -5.652 2.771 1.00 98.81 82 PHE A C 1
ATOM 658 O O . PHE A 1 82 ? 1.705 -5.482 3.946 1.00 98.81 82 PHE A O 1
ATOM 665 N N . ALA A 1 83 ? 1.261 -6.351 1.929 1.00 98.75 83 ALA A N 1
ATOM 666 C CA . ALA A 1 83 ? 0.021 -7.012 2.329 1.00 98.75 83 ALA A CA 1
ATOM 667 C C .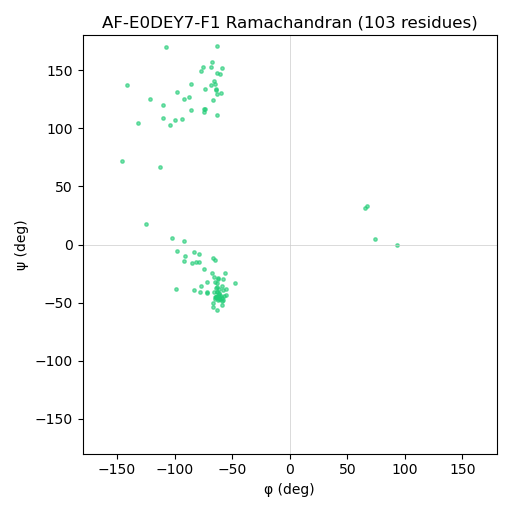 ALA A 1 83 ? 0.223 -8.049 3.446 1.00 98.75 83 ALA A C 1
ATOM 669 O O . ALA A 1 83 ? -0.620 -8.152 4.336 1.00 98.75 83 ALA A O 1
ATOM 670 N N . ALA A 1 84 ? 1.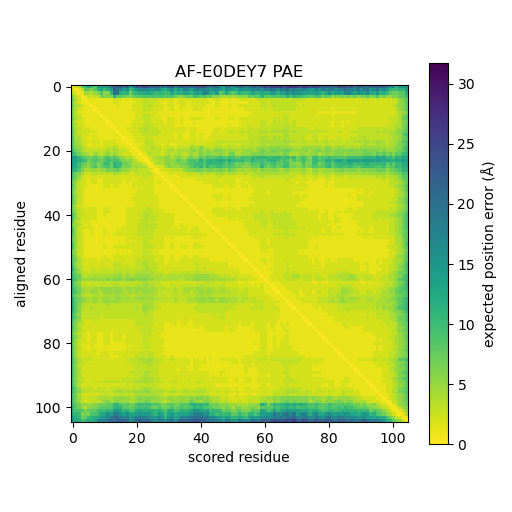350 -8.765 3.442 1.00 98.75 84 ALA A N 1
ATOM 671 C CA . ALA A 1 84 ? 1.706 -9.748 4.463 1.00 98.75 84 ALA A CA 1
ATOM 672 C C . ALA A 1 84 ? 2.265 -9.143 5.768 1.00 98.75 84 ALA A C 1
ATOM 674 O O . ALA A 1 84 ? 2.336 -9.841 6.779 1.00 98.75 84 ALA A O 1
ATOM 675 N N . MET A 1 85 ? 2.661 -7.868 5.777 1.00 98.56 85 MET A N 1
ATOM 676 C CA . MET A 1 85 ? 3.074 -7.159 6.996 1.00 98.56 85 MET A CA 1
ATOM 677 C C . MET A 1 85 ? 1.861 -6.790 7.859 1.00 98.56 85 MET A C 1
ATOM 679 O O . MET A 1 85 ? 0.776 -6.560 7.332 1.00 98.56 85 MET A O 1
ATOM 683 N N . ASP A 1 86 ? 2.025 -6.659 9.178 1.00 97.94 86 ASP A N 1
ATOM 684 C CA . ASP A 1 86 ? 0.919 -6.256 10.054 1.00 97.94 86 ASP A CA 1
ATOM 685 C C . ASP A 1 86 ? 0.492 -4.787 9.822 1.00 97.94 86 ASP A C 1
ATOM 687 O O . ASP A 1 86 ? 1.350 -3.911 9.694 1.00 97.94 86 ASP A O 1
ATOM 691 N N . PRO A 1 87 ? -0.821 -4.479 9.778 1.00 98.25 87 PRO A N 1
ATOM 692 C CA . PRO A 1 87 ? -1.931 -5.429 9.776 1.00 98.25 87 PRO A CA 1
ATOM 693 C C . PRO A 1 87 ? -2.038 -6.138 8.415 1.00 98.25 87 PRO A C 1
ATOM 695 O O . PRO A 1 87 ? -1.985 -5.484 7.368 1.00 98.25 87 PRO A O 1
ATOM 698 N N . VAL A 1 88 ? -2.198 -7.465 8.439 1.00 98.62 88 VAL A N 1
ATOM 699 C CA . VAL A 1 88 ? -2.281 -8.291 7.224 1.00 98.62 88 VAL A CA 1
ATOM 700 C C . VAL A 1 88 ? -3.529 -7.944 6.410 1.00 98.62 88 VAL A C 1
ATOM 702 O O . VAL A 1 88 ? -4.623 -7.776 6.958 1.00 98.62 88 VAL A O 1
ATOM 705 N N . VAL A 1 89 ? -3.372 -7.864 5.089 1.00 98.69 89 VAL A N 1
ATOM 706 C CA . VAL A 1 89 ? -4.454 -7.619 4.132 1.00 98.69 89 VAL A CA 1
ATOM 707 C C . VAL A 1 89 ? -4.531 -8.775 3.144 1.00 98.69 89 VAL A C 1
ATOM 709 O O . VAL A 1 89 ? -3.555 -9.102 2.481 1.00 98.69 89 VAL A O 1
ATOM 712 N N . ASP A 1 90 ? -5.713 -9.372 3.026 1.00 98.44 90 ASP A N 1
ATOM 713 C CA . ASP A 1 90 ? -6.020 -10.306 1.945 1.00 98.44 90 ASP A CA 1
ATOM 714 C C . ASP A 1 90 ? -6.229 -9.522 0.641 1.00 98.44 90 ASP A C 1
ATOM 716 O O . ASP A 1 90 ? -7.176 -8.733 0.542 1.00 98.44 90 ASP A O 1
ATOM 720 N N . LEU A 1 91 ? -5.338 -9.715 -0.332 1.00 98.31 91 LEU A N 1
ATOM 721 C CA . LEU A 1 91 ? -5.362 -9.002 -1.610 1.00 98.31 91 LEU A CA 1
ATOM 722 C C . LEU A 1 91 ? -6.617 -9.331 -2.423 1.00 98.31 91 LEU A C 1
ATOM 724 O O . LEU A 1 91 ? -7.225 -8.424 -2.984 1.00 98.31 91 LEU A O 1
ATOM 728 N N . GLU A 1 92 ? -7.095 -10.577 -2.391 1.00 97.75 92 GLU A N 1
ATOM 729 C CA . GLU A 1 92 ? -8.325 -10.960 -3.096 1.00 97.75 92 GLU A CA 1
ATOM 730 C C . GLU A 1 92 ? -9.549 -10.206 -2.555 1.00 97.75 92 GLU A C 1
ATOM 732 O O . GLU A 1 92 ? -10.467 -9.865 -3.302 1.00 97.75 92 GLU A O 1
ATOM 737 N N . SER A 1 93 ? -9.531 -9.826 -1.270 1.00 97.75 93 SER A N 1
ATOM 738 C CA . SER A 1 93 ? -10.586 -8.998 -0.669 1.00 97.75 93 SER A CA 1
ATOM 739 C C . SER A 1 93 ? -10.658 -7.566 -1.224 1.00 97.75 93 SER A C 1
ATOM 741 O O . SER A 1 93 ? -11.619 -6.849 -0.932 1.00 97.75 93 SER A O 1
ATOM 743 N N . LEU A 1 94 ? -9.655 -7.129 -1.995 1.00 98.06 94 LEU A N 1
ATOM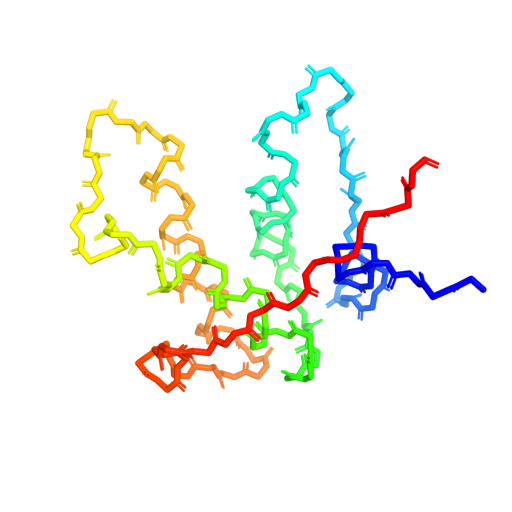 744 C CA . LEU A 1 94 ? -9.577 -5.792 -2.592 1.00 98.06 94 LEU A CA 1
ATOM 745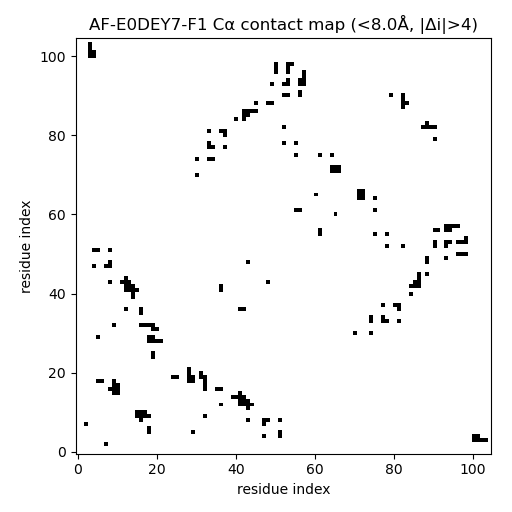 C C . LEU 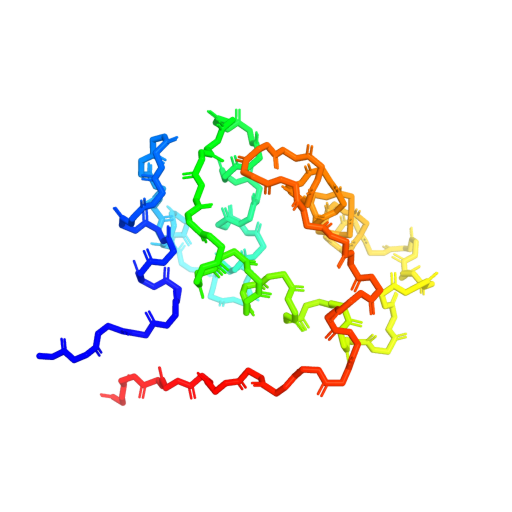A 1 94 ? -10.033 -5.751 -4.059 1.00 98.06 94 LEU A C 1
ATOM 747 O O . LEU A 1 94 ? -10.132 -4.660 -4.631 1.00 98.06 94 LEU A O 1
ATOM 751 N N . ARG A 1 95 ? -10.339 -6.900 -4.672 1.00 97.00 95 ARG A N 1
ATOM 752 C CA . ARG A 1 95 ? -10.818 -6.964 -6.061 1.00 97.00 95 ARG A CA 1
ATOM 753 C C . ARG A 1 95 ? -12.111 -6.164 -6.228 1.00 97.00 95 ARG A C 1
ATOM 755 O O . ARG A 1 95 ? -13.061 -6.296 -5.457 1.00 97.00 95 ARG A O 1
ATOM 762 N N . GLY A 1 96 ? -12.149 -5.308 -7.244 1.00 95.56 96 GLY A N 1
ATOM 763 C CA . GLY A 1 96 ? -13.264 -4.405 -7.529 1.00 95.56 96 GLY A CA 1
ATOM 764 C C . GLY A 1 96 ? -13.380 -3.203 -6.582 1.00 95.56 96 GLY A C 1
ATOM 765 O O . GLY A 1 96 ? -14.342 -2.433 -6.698 1.00 95.56 96 GLY A O 1
ATOM 766 N N . MET A 1 97 ? -12.437 -3.008 -5.651 1.00 96.00 97 MET A N 1
ATOM 767 C CA . MET A 1 97 ? -12.416 -1.830 -4.785 1.00 96.00 97 MET A CA 1
ATOM 768 C C . MET A 1 97 ? -12.130 -0.572 -5.610 1.00 96.00 97 MET A C 1
ATOM 770 O O . MET A 1 97 ? -11.114 -0.461 -6.284 1.00 96.00 97 MET A O 1
ATOM 774 N N . LYS A 1 98 ? -13.018 0.423 -5.522 1.00 90.69 98 LYS A N 1
ATOM 775 C CA . LYS A 1 98 ? -12.806 1.722 -6.171 1.00 90.69 98 LYS A CA 1
ATOM 776 C C . LYS A 1 98 ? -11.978 2.632 -5.273 1.00 90.69 98 LYS A C 1
ATOM 778 O O . LYS A 1 98 ? -12.463 3.058 -4.225 1.00 90.69 98 LYS A O 1
ATOM 783 N N . VAL A 1 99 ? -10.781 2.988 -5.724 1.00 88.12 99 VAL A N 1
ATOM 784 C CA . VAL A 1 99 ? -9.930 3.984 -5.067 1.00 88.12 99 VAL A CA 1
ATOM 785 C C . VAL A 1 99 ? -10.216 5.354 -5.677 1.00 88.12 99 VAL A C 1
ATOM 787 O O . VAL A 1 99 ? -10.172 5.529 -6.892 1.00 88.12 99 VAL A O 1
ATOM 790 N N . LYS A 1 100 ? -10.566 6.337 -4.842 1.00 81.69 100 LYS A N 1
ATOM 791 C CA . LYS A 1 100 ? -10.711 7.729 -5.283 1.00 81.69 100 LYS A CA 1
ATOM 792 C C . LYS A 1 100 ? -9.398 8.454 -5.036 1.00 81.69 100 LYS A C 1
ATOM 794 O O . LYS A 1 100 ? -9.077 8.745 -3.887 1.00 81.69 100 LYS A O 1
ATOM 799 N N . LEU A 1 101 ? -8.678 8.753 -6.109 1.00 78.94 101 LEU A N 1
ATOM 800 C CA . LEU A 1 101 ? -7.521 9.636 -6.071 1.00 78.94 101 LEU A CA 1
ATOM 801 C C . LEU A 1 101 ? -8.012 11.071 -6.266 1.00 78.94 101 LEU A C 1
ATOM 803 O O . LEU A 1 101 ? -8.778 11.357 -7.186 1.00 78.94 101 LEU A O 1
ATOM 807 N N . VAL A 1 102 ? -7.634 11.950 -5.346 1.00 70.31 102 VAL A N 1
ATOM 808 C CA . VAL A 1 102 ? -7.833 13.393 -5.473 1.00 70.31 102 VAL A CA 1
ATOM 809 C C . VAL A 1 102 ? -6.446 13.962 -5.678 1.00 70.31 102 VAL A C 1
ATOM 811 O O . VAL A 1 102 ? -5.594 13.745 -4.829 1.00 70.31 102 VAL A O 1
ATOM 814 N N . TYR A 1 103 ? -6.222 14.629 -6.798 1.00 60.31 103 TYR A N 1
ATOM 815 C CA . TYR A 1 103 ? -4.989 15.362 -7.042 1.00 60.31 103 TYR A CA 1
ATOM 816 C C . TYR A 1 103 ? -5.271 16.828 -6.704 1.00 60.31 103 TYR A C 1
ATOM 818 O O . TYR A 1 103 ? -6.316 17.348 -7.100 1.00 60.31 103 TYR A O 1
ATOM 826 N N . ASP A 1 104 ? -4.400 17.462 -5.920 1.00 56.31 104 ASP A N 1
ATOM 827 C CA . ASP A 1 104 ? -4.418 18.920 -5.799 1.00 56.31 104 ASP A CA 1
ATOM 828 C C . ASP A 1 104 ? -3.834 19.484 -7.112 1.00 56.31 104 ASP A C 1
ATOM 830 O O . ASP A 1 104 ? -2.686 19.180 -7.444 1.00 56.31 104 ASP A O 1
ATOM 834 N N . ASP A 1 105 ? -4.654 20.222 -7.874 1.00 52.41 105 ASP A N 1
ATOM 835 C CA . ASP A 1 105 ? -4.271 20.934 -9.113 1.00 52.41 105 ASP A CA 1
ATOM 836 C C . ASP A 1 105 ? -3.205 22.023 -8.869 1.00 52.41 105 ASP A C 1
ATOM 838 O O . ASP A 1 105 ? -3.322 22.773 -7.866 1.00 52.41 105 ASP A O 1
#

Mean predicted aligned error: 3.61 Å